Protein AF-A0AAU4XU21-F1 (afdb_monomer_lite)

Structure (mmCIF, N/CA/C/O backbone):
data_AF-A0AAU4XU21-F1
#
_entry.id   AF-A0AAU4XU21-F1
#
loop_
_atom_site.group_PDB
_atom_site.id
_atom_site.type_symbol
_atom_site.label_atom_id
_atom_site.label_alt_id
_atom_site.label_comp_id
_atom_site.label_asym_id
_atom_site.label_entity_id
_atom_site.label_seq_id
_atom_site.pdbx_PDB_ins_code
_atom_site.Cartn_x
_atom_site.Cartn_y
_atom_site.Cartn_z
_atom_site.occupancy
_atom_site.B_iso_or_equiv
_atom_site.auth_seq_id
_atom_s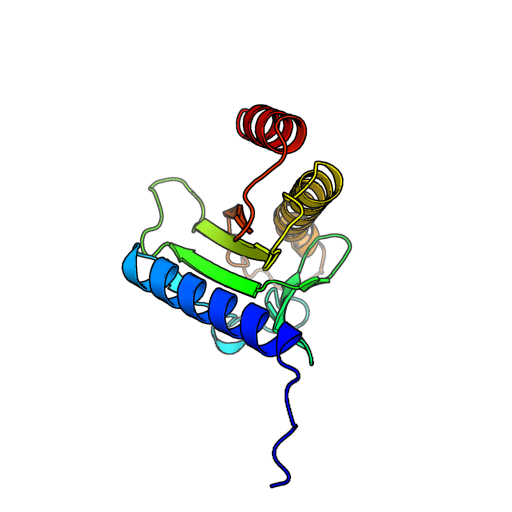ite.auth_comp_id
_atom_site.auth_asym_id
_atom_site.auth_atom_id
_atom_site.pdbx_PDB_model_num
ATOM 1 N N . MET A 1 1 ? 19.645 -22.056 15.773 1.00 36.00 1 MET A N 1
ATOM 2 C CA . MET A 1 1 ? 18.937 -20.836 15.333 1.00 36.00 1 MET A CA 1
ATOM 3 C C . MET A 1 1 ? 18.148 -20.301 16.519 1.00 36.00 1 MET A C 1
ATOM 5 O O . MET A 1 1 ? 17.156 -20.914 16.889 1.00 36.00 1 MET A O 1
ATOM 9 N N . ALA A 1 2 ? 18.625 -19.251 17.188 1.00 41.59 2 ALA A N 1
ATOM 10 C CA . ALA A 1 2 ? 17.870 -18.630 18.275 1.00 41.59 2 ALA A CA 1
ATOM 11 C C . ALA A 1 2 ? 16.659 -17.908 17.665 1.00 41.59 2 ALA A C 1
ATOM 13 O O . ALA A 1 2 ? 16.828 -16.947 16.915 1.00 41.59 2 ALA A O 1
ATOM 14 N N . GLY A 1 3 ? 15.451 -18.416 17.913 1.00 49.16 3 GLY A N 1
ATOM 15 C CA . GLY A 1 3 ? 14.220 -17.788 17.444 1.00 49.16 3 GLY A CA 1
ATOM 16 C C . GLY A 1 3 ? 14.088 -16.398 18.059 1.00 49.16 3 GLY A C 1
ATOM 17 O O . GLY A 1 3 ? 14.053 -16.260 19.281 1.00 49.16 3 GLY A O 1
ATOM 18 N N . LYS A 1 4 ? 14.044 -15.360 17.221 1.00 59.66 4 LYS A N 1
ATOM 19 C CA . LYS A 1 4 ? 13.758 -13.991 17.657 1.00 59.66 4 LYS A CA 1
ATOM 20 C C . LYS A 1 4 ? 12.363 -13.989 18.287 1.00 59.66 4 LYS A C 1
ATOM 22 O O . LYS A 1 4 ? 11.377 -14.215 17.594 1.00 59.66 4 LYS A O 1
ATOM 27 N N . VAL A 1 5 ? 12.280 -13.770 19.599 1.00 64.50 5 VAL A N 1
ATOM 28 C CA . VAL A 1 5 ? 10.996 -13.668 20.305 1.00 64.50 5 VAL A CA 1
ATOM 29 C C . VAL A 1 5 ? 10.313 -12.382 19.845 1.00 64.50 5 VAL A C 1
ATOM 31 O O . VAL A 1 5 ? 10.753 -11.281 20.170 1.00 64.50 5 VAL A O 1
ATOM 34 N N . ILE A 1 6 ? 9.258 -12.517 19.043 1.00 74.62 6 ILE A N 1
ATOM 35 C CA . ILE A 1 6 ? 8.453 -11.386 18.580 1.00 74.62 6 ILE A CA 1
ATOM 36 C C . ILE A 1 6 ? 7.444 -11.041 19.679 1.00 74.62 6 ILE A C 1
ATOM 38 O O . ILE A 1 6 ? 6.689 -11.895 20.144 1.00 74.62 6 ILE A O 1
ATOM 42 N N . GLY A 1 7 ? 7.431 -9.780 20.116 1.00 80.00 7 GLY A N 1
ATOM 43 C CA . GLY A 1 7 ? 6.439 -9.296 21.075 1.00 80.00 7 GLY A CA 1
ATOM 44 C C . GLY A 1 7 ? 5.012 -9.359 20.510 1.00 80.00 7 GLY A C 1
ATOM 45 O O . GLY A 1 7 ? 4.801 -9.264 19.303 1.00 80.00 7 GLY A O 1
ATOM 46 N N . LYS A 1 8 ? 4.003 -9.460 21.386 1.00 83.56 8 LYS A N 1
ATOM 47 C CA . LYS A 1 8 ? 2.584 -9.591 20.986 1.00 83.56 8 LYS A CA 1
ATOM 48 C C . LYS A 1 8 ? 2.090 -8.475 20.051 1.00 83.56 8 LYS A C 1
ATOM 50 O O . LYS A 1 8 ? 1.263 -8.741 19.189 1.00 83.56 8 LYS A O 1
ATOM 55 N N . GLY A 1 9 ? 2.560 -7.240 20.239 1.00 84.25 9 GLY A N 1
ATOM 56 C CA . GLY A 1 9 ? 2.189 -6.091 19.402 1.00 84.25 9 GLY A CA 1
ATOM 57 C C . GLY A 1 9 ? 2.681 -6.238 17.958 1.00 84.25 9 GLY A C 1
ATOM 58 O O . GLY A 1 9 ? 1.848 -6.338 17.062 1.00 84.25 9 GLY A O 1
ATOM 59 N N . PRO A 1 10 ? 4.004 -6.337 17.728 1.00 85.69 10 PRO A N 1
ATOM 60 C CA . PRO A 1 10 ? 4.560 -6.591 16.398 1.00 85.69 10 PRO A CA 1
ATOM 61 C C . PRO A 1 10 ? 3.983 -7.834 15.709 1.00 85.69 10 PRO A C 1
ATOM 63 O O . PRO A 1 10 ? 3.725 -7.799 14.514 1.00 85.69 10 PRO A O 1
ATOM 66 N N . LEU A 1 11 ? 3.697 -8.904 16.463 1.00 90.56 11 LEU A N 1
ATOM 67 C CA . LEU A 1 11 ? 3.073 -10.108 15.905 1.00 90.56 11 LEU A CA 1
ATOM 68 C C . LEU A 1 11 ? 1.669 -9.838 15.340 1.00 90.56 11 LEU A C 1
ATOM 70 O O . LEU A 1 11 ? 1.308 -10.387 14.307 1.00 90.56 11 LEU A O 1
ATOM 74 N N . ARG A 1 12 ? 0.871 -8.990 16.000 1.00 92.81 12 ARG A N 1
ATOM 75 C CA . ARG A 1 12 ? -0.461 -8.598 15.510 1.00 92.81 12 ARG A CA 1
ATOM 76 C C . ARG A 1 12 ? -0.385 -7.767 14.233 1.00 92.81 12 ARG A C 1
ATOM 78 O O . ARG A 1 12 ? -1.214 -7.966 13.353 1.00 92.81 12 ARG A O 1
ATOM 85 N N . GLY A 1 13 ? 0.600 -6.870 14.146 1.00 91.69 13 GLY A N 1
ATOM 86 C CA . GLY A 1 13 ? 0.898 -6.128 12.919 1.00 91.69 13 GLY A CA 1
ATOM 87 C C . GLY A 1 13 ? 1.216 -7.087 11.777 1.00 91.69 13 GLY A C 1
ATOM 88 O O . GLY A 1 13 ? 0.476 -7.132 10.805 1.00 91.69 13 GLY A O 1
ATOM 89 N N . TYR A 1 14 ? 2.197 -7.964 11.985 1.00 91.81 14 TYR A N 1
ATOM 90 C CA . TYR A 1 14 ? 2.605 -8.958 10.992 1.00 91.81 14 TYR A CA 1
ATOM 91 C C . TYR A 1 14 ? 1.454 -9.873 10.532 1.00 91.81 14 TYR A C 1
ATOM 93 O O . TYR A 1 14 ? 1.290 -10.136 9.346 1.00 91.81 14 TYR A O 1
ATOM 101 N N . LEU A 1 15 ? 0.594 -10.325 11.452 1.00 95.12 15 LEU A N 1
ATOM 102 C CA . LEU A 1 15 ? -0.585 -11.115 11.081 1.00 95.12 15 LEU A CA 1
ATOM 103 C C . LEU A 1 15 ? -1.569 -10.330 10.206 1.00 95.12 15 LEU A C 1
ATOM 105 O O . LEU A 1 15 ? -2.164 -10.907 9.298 1.00 95.12 15 LEU A O 1
ATOM 109 N N . LEU A 1 16 ? -1.757 -9.034 10.468 1.00 95.81 16 LEU A N 1
ATOM 110 C CA . LEU A 1 16 ? -2.589 -8.187 9.618 1.00 95.81 16 LEU A CA 1
ATOM 111 C C . LEU A 1 16 ? -1.975 -8.052 8.220 1.00 95.81 16 LEU A C 1
ATOM 113 O O . LEU A 1 16 ? -2.700 -8.179 7.240 1.00 95.81 16 LEU A O 1
ATOM 117 N N . GLU A 1 17 ? -0.661 -7.858 8.123 1.00 95.38 17 GLU A N 1
ATOM 118 C CA . GLU A 1 17 ? 0.064 -7.791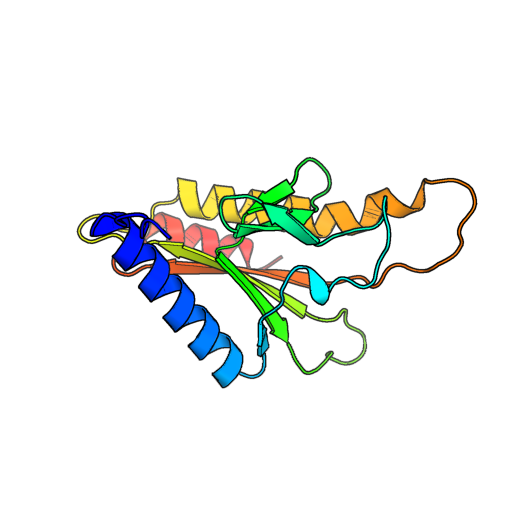 6.846 1.00 95.38 17 GLU A CA 1
ATOM 119 C C . GLU A 1 17 ? -0.145 -9.065 6.011 1.00 95.38 17 GLU A C 1
ATOM 121 O O . GLU A 1 17 ? -0.521 -8.982 4.841 1.00 95.38 17 GLU A O 1
ATOM 126 N N . GLU A 1 18 ? -0.025 -10.249 6.623 1.00 95.56 18 GLU A N 1
ATOM 127 C CA . GLU A 1 18 ? -0.258 -11.533 5.944 1.00 95.56 18 GLU A CA 1
ATOM 128 C C . GLU A 1 18 ? -1.716 -11.718 5.495 1.00 95.56 18 GLU A C 1
ATOM 130 O O . GLU A 1 18 ? -1.979 -12.188 4.382 1.00 95.56 18 GLU A O 1
ATOM 135 N N . VAL A 1 19 ? -2.685 -11.304 6.320 1.00 97.50 19 VAL A N 1
ATOM 136 C CA . VAL A 1 19 ? -4.107 -11.314 5.938 1.00 97.50 19 VAL A CA 1
ATOM 137 C C . VAL A 1 19 ? -4.348 -10.396 4.738 1.00 97.50 19 VAL A C 1
ATOM 139 O O . VAL A 1 19 ? -5.044 -10.785 3.798 1.00 97.50 19 VAL A O 1
ATOM 142 N N . LEU A 1 20 ? -3.753 -9.201 4.722 1.00 97.50 20 LEU A N 1
ATOM 143 C CA . LEU A 1 20 ? -3.868 -8.270 3.599 1.00 97.50 20 LEU A CA 1
ATOM 144 C C . LEU A 1 20 ? -3.198 -8.825 2.340 1.00 97.50 20 LEU A C 1
ATOM 146 O O . LEU A 1 20 ? -3.798 -8.778 1.267 1.00 97.50 20 LEU A O 1
ATOM 150 N N . ALA A 1 21 ? -2.013 -9.425 2.453 1.00 96.69 21 ALA A N 1
ATOM 151 C CA . ALA A 1 21 ? -1.352 -10.091 1.335 1.00 96.69 21 ALA A CA 1
ATOM 152 C C . ALA A 1 21 ? -2.221 -11.223 0.759 1.00 96.69 21 ALA A C 1
ATOM 154 O O . ALA A 1 21 ? -2.344 -11.364 -0.461 1.00 96.69 21 ALA A O 1
ATOM 155 N N . TRP A 1 22 ? -2.879 -12.013 1.611 1.00 97.81 22 TRP A N 1
ATOM 156 C CA . TRP A 1 22 ? -3.836 -13.029 1.171 1.00 97.81 22 TRP A CA 1
ATOM 157 C C . TRP A 1 22 ? -5.065 -12.427 0.469 1.00 97.81 22 TRP A C 1
ATOM 159 O O . TRP A 1 22 ? -5.466 -12.921 -0.591 1.00 97.81 22 TRP A O 1
ATOM 169 N N . LEU A 1 23 ? -5.632 -11.337 0.995 1.00 97.56 23 LEU A N 1
ATOM 170 C CA . LEU A 1 23 ? -6.759 -10.634 0.369 1.00 97.56 23 LEU A CA 1
ATOM 171 C C . LEU A 1 23 ? -6.386 -10.065 -1.004 1.00 97.56 23 LEU A C 1
ATOM 173 O O . LEU A 1 23 ? -7.164 -10.203 -1.949 1.00 97.56 23 LEU A O 1
ATOM 177 N N . LEU A 1 24 ? -5.187 -9.492 -1.146 1.00 97.12 24 LEU A N 1
ATOM 178 C CA . LEU A 1 24 ? -4.664 -9.016 -2.429 1.00 97.12 24 LEU A CA 1
ATOM 179 C C . LEU A 1 24 ? -4.597 -10.158 -3.449 1.00 97.12 24 LEU A C 1
ATOM 181 O O . LEU A 1 24 ? -5.155 -10.042 -4.544 1.00 97.12 24 LEU A O 1
ATOM 185 N N . ARG A 1 25 ? -3.987 -11.292 -3.074 1.00 97.06 25 ARG A N 1
ATOM 186 C CA . ARG A 1 25 ? -3.891 -12.483 -3.940 1.00 97.06 25 ARG A CA 1
ATOM 187 C C . ARG A 1 25 ? -5.266 -12.995 -4.369 1.00 97.06 25 ARG A C 1
ATOM 189 O O . ARG A 1 25 ? -5.439 -13.395 -5.522 1.00 97.06 25 ARG A O 1
ATOM 196 N N . SER A 1 26 ? -6.234 -12.946 -3.458 1.00 96.81 26 SER A N 1
ATOM 197 C CA . SER A 1 26 ? -7.616 -13.379 -3.695 1.00 96.81 26 SER A CA 1
ATOM 198 C C . SER A 1 26 ? -8.423 -12.385 -4.542 1.00 96.81 26 SER A C 1
ATOM 200 O O . SER A 1 26 ? -9.417 -12.768 -5.149 1.00 96.81 26 SER A O 1
ATOM 202 N N . SER A 1 27 ? -7.973 -11.130 -4.640 1.00 94.75 27 SER A N 1
ATOM 203 C CA . SER A 1 27 ? -8.657 -10.037 -5.350 1.00 94.75 27 SER A CA 1
ATOM 204 C C . SER A 1 27 ? -8.041 -9.712 -6.718 1.00 94.75 27 SER A C 1
ATOM 206 O O . SER A 1 27 ? -8.247 -8.626 -7.253 1.00 94.75 27 SER A O 1
ATOM 208 N N . GLY A 1 28 ? -7.261 -10.632 -7.294 1.00 95.12 28 GLY A N 1
ATOM 209 C CA . GLY A 1 28 ? -6.670 -10.457 -8.627 1.00 95.12 28 GLY A CA 1
ATOM 210 C C . GLY A 1 28 ? -5.342 -9.698 -8.651 1.00 95.12 28 GLY A C 1
ATOM 211 O O . GLY A 1 28 ? -4.910 -9.276 -9.724 1.00 95.12 28 GLY A O 1
ATOM 212 N N . PHE A 1 29 ? -4.676 -9.548 -7.504 1.00 97.38 29 PHE A N 1
ATOM 213 C CA . PHE A 1 29 ? -3.307 -9.040 -7.439 1.00 97.38 29 PHE A CA 1
ATOM 214 C C . PHE A 1 29 ? -2.287 -10.184 -7.333 1.00 97.38 29 PHE A C 1
ATOM 216 O O . PHE A 1 29 ? -2.578 -11.298 -6.884 1.00 97.38 29 PHE A O 1
ATOM 223 N N . GLU A 1 30 ? -1.068 -9.899 -7.763 1.00 97.31 30 GLU A N 1
ATOM 224 C CA . GLU A 1 30 ? 0.153 -10.621 -7.418 1.00 97.31 30 GLU A CA 1
ATOM 225 C C . GLU A 1 30 ? 0.872 -9.827 -6.330 1.00 97.31 30 GLU A C 1
ATOM 227 O O . GLU A 1 30 ? 1.039 -8.619 -6.466 1.00 97.31 30 GLU A O 1
ATOM 232 N N . VAL A 1 31 ? 1.257 -10.469 -5.227 1.00 97.62 31 VAL A N 1
ATOM 233 C CA . VAL A 1 31 ? 2.007 -9.789 -4.159 1.00 97.62 31 VAL A CA 1
ATOM 234 C C . VAL A 1 31 ? 3.483 -9.843 -4.510 1.00 97.62 31 VAL A C 1
ATOM 236 O O . VAL A 1 31 ? 4.032 -10.935 -4.639 1.00 97.62 31 VAL A O 1
ATOM 239 N N . LEU A 1 32 ? 4.083 -8.670 -4.675 1.00 97.06 32 LEU A N 1
ATOM 240 C CA . LEU A 1 32 ? 5.452 -8.498 -5.128 1.00 97.06 32 LEU A CA 1
ATOM 241 C C . LEU A 1 32 ? 6.459 -8.618 -3.987 1.00 97.06 32 LEU A C 1
ATOM 243 O O . LEU A 1 32 ? 6.204 -8.246 -2.842 1.00 97.06 32 LEU A O 1
ATOM 247 N N . THR A 1 33 ? 7.647 -9.057 -4.365 1.00 96.38 33 THR A N 1
ATOM 248 C CA . THR A 1 33 ? 8.868 -9.128 -3.571 1.00 96.38 33 THR A CA 1
ATOM 249 C C . THR A 1 33 ? 9.994 -8.380 -4.290 1.00 96.38 33 THR A C 1
ATOM 251 O O . THR A 1 33 ? 9.835 -7.913 -5.420 1.00 96.38 33 THR A O 1
ATOM 254 N N . VAL A 1 34 ? 11.165 -8.272 -3.657 1.00 94.25 34 VAL A N 1
ATOM 255 C CA . VAL A 1 34 ? 12.345 -7.662 -4.294 1.00 94.25 34 VAL A CA 1
ATOM 256 C C . VAL A 1 34 ? 12.773 -8.396 -5.572 1.00 94.25 34 VAL A C 1
ATOM 258 O O . VAL A 1 34 ? 13.303 -7.765 -6.485 1.00 94.25 34 VAL A O 1
ATOM 261 N N . ASP A 1 35 ? 12.507 -9.701 -5.666 1.00 94.06 35 ASP A N 1
ATOM 262 C CA . ASP A 1 35 ? 12.891 -10.524 -6.813 1.00 94.06 35 ASP A CA 1
ATOM 263 C C . ASP A 1 35 ? 12.037 -10.246 -8.052 1.00 94.06 35 ASP A C 1
ATOM 265 O O . ASP A 1 35 ? 12.454 -10.564 -9.167 1.00 94.06 35 ASP A O 1
ATOM 269 N N . ASP A 1 36 ? 10.866 -9.630 -7.893 1.00 93.44 36 ASP A N 1
ATOM 270 C CA . ASP A 1 36 ? 9.987 -9.259 -9.005 1.00 93.44 36 ASP A CA 1
ATOM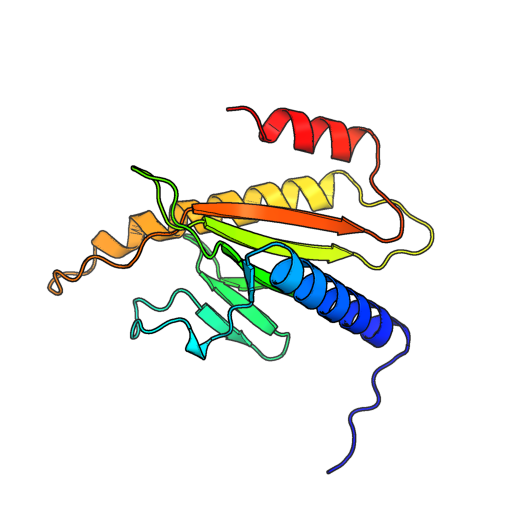 271 C C . ASP A 1 36 ? 10.478 -8.011 -9.749 1.00 93.44 36 ASP A C 1
ATOM 273 O O . ASP A 1 36 ? 10.095 -7.773 -10.897 1.00 93.44 36 ASP A O 1
ATOM 277 N N . ASP A 1 37 ? 11.382 -7.242 -9.140 1.00 90.00 37 ASP A N 1
ATOM 278 C CA . ASP A 1 37 ? 12.096 -6.170 -9.819 1.00 90.00 37 ASP A CA 1
ATOM 279 C C . ASP A 1 37 ? 13.305 -6.721 -10.584 1.00 90.00 37 ASP A C 1
ATOM 281 O O . ASP A 1 37 ? 14.360 -7.035 -10.025 1.00 90.00 37 ASP A O 1
ATOM 285 N N . LYS A 1 38 ? 13.131 -6.849 -11.903 1.00 86.38 38 LYS A N 1
ATOM 286 C CA . LYS A 1 38 ? 14.153 -7.372 -12.819 1.00 86.38 38 LYS A CA 1
ATOM 287 C C . LYS A 1 38 ? 15.146 -6.305 -13.289 1.00 86.38 38 LYS A C 1
ATOM 289 O O . LYS A 1 38 ? 16.069 -6.639 -14.041 1.00 86.38 38 LYS A O 1
ATOM 294 N N . ASP A 1 39 ? 14.970 -5.048 -12.885 1.00 83.56 39 ASP A N 1
ATOM 295 C CA . ASP A 1 39 ? 15.901 -3.982 -13.229 1.00 83.56 39 ASP A CA 1
ATOM 296 C C . ASP A 1 39 ? 17.195 -4.078 -12.401 1.00 83.56 39 ASP A C 1
ATOM 298 O O . ASP A 1 39 ? 17.264 -4.663 -11.316 1.00 83.56 39 ASP A O 1
ATOM 302 N N . LYS A 1 40 ? 18.277 -3.526 -12.958 1.00 81.81 40 LYS A N 1
ATOM 303 C CA . LYS A 1 40 ? 19.593 -3.451 -12.307 1.00 81.81 40 LYS A CA 1
ATOM 304 C C . LYS A 1 40 ? 19.820 -2.048 -11.764 1.00 81.81 40 LYS A C 1
ATOM 306 O O . LYS A 1 40 ? 19.262 -1.093 -12.293 1.00 81.81 40 LYS A O 1
ATOM 311 N N . GLU A 1 41 ? 20.687 -1.912 -10.765 1.00 81.19 41 GLU A N 1
ATOM 312 C CA . GLU A 1 41 ? 21.145 -0.599 -10.294 1.00 81.19 41 GLU A CA 1
ATOM 313 C C . GLU A 1 41 ? 21.668 0.269 -11.461 1.00 81.19 41 GLU A C 1
ATOM 315 O O . GLU A 1 41 ? 22.301 -0.272 -12.375 1.00 81.19 41 GLU A O 1
ATOM 320 N N . PRO A 1 42 ? 21.423 1.595 -11.465 1.00 78.81 42 PRO A N 1
ATOM 321 C CA . PRO A 1 42 ? 20.714 2.387 -10.449 1.00 78.81 42 PRO A CA 1
ATOM 322 C C . PRO A 1 42 ? 19.180 2.404 -10.628 1.00 78.81 42 PRO A C 1
ATOM 324 O O . PRO A 1 42 ? 18.486 3.236 -10.046 1.00 78.81 42 PRO A O 1
ATOM 327 N N . TRP A 1 43 ? 18.637 1.524 -11.472 1.00 79.25 43 TRP A N 1
ATOM 328 C CA . TRP A 1 43 ? 17.239 1.531 -11.907 1.00 79.25 43 TRP A CA 1
ATOM 329 C C . TRP A 1 43 ? 16.302 0.675 -11.062 1.00 79.25 43 TRP A C 1
ATOM 331 O O . TRP A 1 43 ? 15.124 0.567 -11.407 1.00 79.25 43 TRP A O 1
ATOM 341 N N . LYS A 1 44 ? 16.768 0.100 -9.951 1.00 85.50 44 LYS A N 1
ATOM 342 C CA . LYS A 1 44 ? 15.894 -0.654 -9.049 1.00 85.50 44 LYS A CA 1
ATOM 343 C C . LYS A 1 44 ? 14.811 0.240 -8.441 1.00 85.50 44 LYS A C 1
ATOM 345 O O . LYS A 1 44 ? 15.079 1.340 -7.958 1.00 85.50 44 LYS A O 1
ATOM 350 N N . VAL A 1 45 ? 13.566 -0.222 -8.508 1.00 89.94 45 VAL A N 1
ATOM 351 C CA . VAL A 1 45 ? 12.403 0.340 -7.805 1.00 89.94 45 VAL A CA 1
ATOM 352 C C . VAL A 1 45 ? 12.157 -0.360 -6.483 1.00 89.94 45 VAL A C 1
ATOM 354 O O . VAL A 1 45 ? 11.592 0.263 -5.588 1.00 89.94 45 VAL A O 1
ATOM 357 N N . LEU A 1 46 ? 12.532 -1.634 -6.369 1.00 94.12 46 LEU A N 1
ATOM 358 C CA . LEU A 1 46 ? 12.300 -2.436 -5.179 1.00 94.12 46 LEU A CA 1
ATOM 359 C C . LEU A 1 46 ? 13.615 -2.785 -4.503 1.00 94.12 46 LEU A C 1
ATOM 361 O O . LEU A 1 46 ? 14.601 -3.170 -5.136 1.00 94.12 46 LEU A O 1
ATOM 365 N N . LYS A 1 47 ? 13.606 -2.677 -3.181 1.00 93.88 47 LYS A N 1
ATOM 366 C CA . LYS A 1 47 ? 14.738 -3.024 -2.336 1.00 93.88 47 LYS A CA 1
ATOM 367 C C . LYS A 1 47 ? 14.233 -3.685 -1.067 1.00 93.88 47 LYS A C 1
ATOM 369 O O . LYS A 1 47 ? 13.226 -3.265 -0.516 1.00 93.88 47 LYS A O 1
ATOM 374 N N . GLU A 1 48 ? 14.945 -4.693 -0.591 1.00 94.50 48 GLU A N 1
ATOM 375 C CA . GLU A 1 48 ? 14.685 -5.272 0.721 1.00 94.50 48 GLU A CA 1
ATOM 376 C C . GLU A 1 48 ? 15.466 -4.509 1.800 1.00 94.50 48 GLU A C 1
ATOM 378 O O . GLU A 1 48 ? 16.629 -4.134 1.608 1.00 94.50 48 GLU A O 1
ATOM 383 N N . ASP A 1 49 ? 14.815 -4.266 2.931 1.00 93.12 49 ASP A N 1
ATOM 384 C CA . ASP A 1 49 ? 15.421 -3.746 4.149 1.00 93.12 49 ASP A CA 1
ATOM 385 C C . ASP A 1 49 ? 15.088 -4.660 5.335 1.00 93.12 49 ASP A C 1
ATOM 387 O O . ASP A 1 49 ? 14.219 -5.526 5.264 1.00 93.12 49 ASP A O 1
ATOM 391 N N . LYS A 1 50 ? 15.761 -4.449 6.468 1.00 86.69 50 LYS A N 1
ATOM 392 C CA . LYS A 1 50 ? 15.571 -5.224 7.705 1.00 86.69 50 LYS A CA 1
ATOM 393 C C . LYS A 1 50 ? 14.118 -5.268 8.189 1.00 86.69 50 LYS A C 1
ATOM 395 O O . LYS A 1 50 ? 13.775 -6.167 8.955 1.00 86.69 50 LYS A O 1
ATOM 400 N N . ASN A 1 51 ? 13.314 -4.281 7.792 1.00 83.44 51 ASN A N 1
ATOM 401 C CA . ASN A 1 51 ? 11.932 -4.102 8.220 1.00 83.44 51 ASN A CA 1
ATOM 402 C C . ASN A 1 51 ? 10.903 -4.381 7.112 1.00 83.44 51 ASN A C 1
ATOM 404 O O . ASN A 1 51 ? 9.720 -4.183 7.361 1.00 83.44 51 ASN A O 1
ATOM 408 N N . GLY A 1 52 ? 11.323 -4.829 5.923 1.00 90.25 52 GLY A N 1
ATOM 409 C CA . GLY A 1 52 ? 10.409 -5.194 4.840 1.00 90.25 52 GLY A CA 1
ATOM 410 C C . GLY A 1 52 ? 10.805 -4.641 3.473 1.00 90.25 52 GLY A C 1
ATOM 411 O O . GLY A 1 52 ? 11.952 -4.260 3.231 1.00 90.25 52 GLY A O 1
ATOM 412 N N . LEU A 1 53 ? 9.834 -4.619 2.562 1.00 96.25 53 LEU A N 1
ATOM 413 C CA . LEU A 1 53 ? 10.014 -4.151 1.192 1.00 96.25 53 LEU A CA 1
ATOM 414 C C . LEU A 1 53 ? 10.009 -2.617 1.145 1.00 96.25 53 LEU A C 1
ATOM 416 O O . LEU A 1 53 ? 9.173 -1.958 1.762 1.00 96.25 53 LEU A O 1
ATOM 420 N N . LEU A 1 54 ? 10.927 -2.046 0.374 1.00 96.69 54 LEU A N 1
ATOM 421 C CA . LEU A 1 54 ? 11.002 -0.624 0.070 1.00 96.69 54 LEU A CA 1
ATOM 422 C C . LEU A 1 54 ? 10.672 -0.381 -1.403 1.00 96.69 54 LEU A C 1
ATOM 424 O O . LEU A 1 54 ? 11.150 -1.101 -2.281 1.00 96.69 54 LEU A O 1
ATOM 428 N N . VAL A 1 55 ? 9.929 0.692 -1.668 1.00 95.44 55 VAL A N 1
ATOM 429 C CA . VAL A 1 55 ? 9.630 1.209 -3.007 1.00 95.44 55 VAL A CA 1
ATOM 430 C C . VAL A 1 55 ? 10.333 2.549 -3.202 1.00 95.44 55 VAL A C 1
ATOM 432 O O . VAL A 1 55 ? 10.300 3.422 -2.331 1.00 95.44 55 VAL A O 1
ATOM 435 N N . ARG A 1 56 ? 10.994 2.722 -4.346 1.00 93.38 56 ARG A N 1
ATOM 436 C CA . ARG A 1 56 ? 11.705 3.953 -4.693 1.00 93.38 56 ARG A CA 1
ATOM 437 C C . ARG A 1 56 ? 10.725 5.063 -5.073 1.00 93.38 56 ARG A C 1
ATOM 439 O O . ARG A 1 56 ? 9.981 4.918 -6.035 1.00 93.38 56 ARG A O 1
ATOM 446 N N . GLY A 1 57 ? 10.788 6.189 -4.369 1.00 92.38 57 GLY A N 1
ATOM 447 C CA . GLY A 1 57 ? 10.237 7.469 -4.810 1.00 92.38 57 GLY A CA 1
ATOM 448 C C . GLY A 1 57 ? 11.305 8.417 -5.344 1.00 92.38 57 GLY A C 1
ATOM 449 O O . GLY A 1 57 ? 12.490 8.073 -5.430 1.00 92.38 57 GLY A O 1
ATOM 450 N N . ARG A 1 58 ? 10.877 9.619 -5.739 1.00 90.2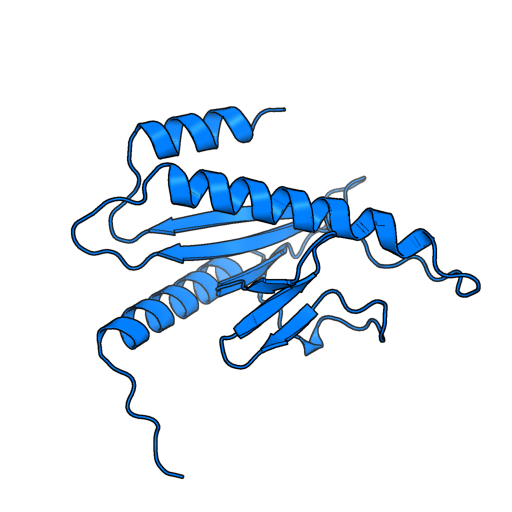5 58 ARG A N 1
ATOM 451 C CA . ARG A 1 58 ? 11.759 10.662 -6.280 1.00 90.25 58 ARG A CA 1
ATOM 452 C C . ARG A 1 58 ? 12.750 11.144 -5.226 1.00 90.25 58 ARG A C 1
ATOM 454 O O . ARG A 1 58 ? 13.941 11.260 -5.513 1.00 90.25 58 ARG A O 1
ATOM 461 N N . GLY A 1 59 ? 12.259 11.423 -4.022 1.00 89.75 59 GLY A N 1
ATOM 462 C CA . GLY A 1 59 ? 13.045 11.951 -2.912 1.00 89.75 59 GLY A CA 1
ATOM 463 C C . GLY A 1 59 ? 13.558 10.887 -1.945 1.00 89.75 59 GLY A C 1
ATOM 464 O O . GLY A 1 59 ? 14.628 11.068 -1.365 1.00 89.75 59 GLY A O 1
ATOM 465 N N . ALA A 1 60 ? 12.836 9.776 -1.767 1.00 92.81 60 ALA A N 1
ATOM 466 C CA . ALA A 1 60 ? 13.151 8.801 -0.722 1.00 92.81 60 ALA A CA 1
ATOM 467 C C . ALA A 1 60 ? 12.836 7.346 -1.106 1.00 92.81 60 ALA A C 1
ATOM 469 O O . ALA A 1 60 ? 12.274 7.050 -2.156 1.0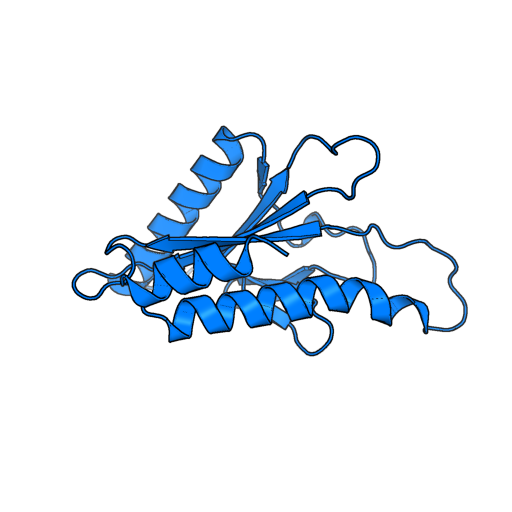0 92.81 60 ALA A O 1
ATOM 470 N N . TRP A 1 61 ? 13.255 6.415 -0.249 1.00 94.88 61 TRP A N 1
ATOM 471 C CA . TRP A 1 61 ? 12.759 5.039 -0.248 1.00 94.88 61 TRP A CA 1
ATOM 472 C C . TRP A 1 61 ? 11.641 4.924 0.787 1.00 94.88 61 TRP A C 1
ATOM 474 O O . TRP A 1 61 ? 11.808 5.404 1.907 1.00 94.88 61 TRP A O 1
ATOM 484 N N . HIS A 1 62 ? 10.537 4.274 0.425 1.00 96.62 62 HIS A N 1
ATOM 485 C CA . HIS A 1 62 ? 9.346 4.157 1.268 1.00 96.62 62 HIS A CA 1
ATOM 486 C C . HIS A 1 62 ? 9.055 2.702 1.595 1.00 96.62 62 HIS A C 1
ATOM 488 O O . HIS A 1 62 ? 8.969 1.882 0.684 1.00 96.62 62 HIS A O 1
ATOM 494 N N . GLN A 1 63 ? 8.890 2.385 2.877 1.00 96.56 63 GLN A N 1
ATOM 495 C CA . GLN A 1 63 ? 8.513 1.042 3.310 1.00 96.56 63 GLN A CA 1
ATOM 496 C C . GLN A 1 63 ? 7.046 0.762 2.997 1.00 96.56 63 GLN A C 1
ATOM 498 O O . GLN A 1 63 ? 6.188 1.613 3.229 1.00 96.56 63 GLN A O 1
ATOM 503 N N . VAL A 1 64 ? 6.781 -0.436 2.485 1.00 96.56 64 VAL A N 1
ATOM 504 C CA . VAL A 1 64 ? 5.444 -0.938 2.185 1.00 96.56 64 VAL A CA 1
ATOM 505 C C . VAL A 1 64 ? 5.193 -2.233 2.947 1.00 96.56 64 VAL A C 1
ATOM 507 O O . VAL A 1 64 ? 6.060 -3.104 2.988 1.00 96.56 64 VAL A O 1
ATOM 510 N N . ASP A 1 65 ? 3.997 -2.362 3.519 1.00 96.44 65 ASP A N 1
ATOM 511 C CA . ASP A 1 65 ? 3.611 -3.547 4.288 1.00 96.44 65 ASP A CA 1
ATOM 512 C C . ASP A 1 65 ? 3.181 -4.692 3.355 1.00 96.44 65 ASP A C 1
ATOM 514 O O . ASP A 1 65 ? 3.530 -5.851 3.558 1.00 96.44 65 ASP A O 1
ATOM 518 N N . ALA A 1 66 ? 2.478 -4.363 2.266 1.00 96.88 66 ALA A N 1
ATOM 519 C CA . ALA A 1 66 ? 2.279 -5.269 1.138 1.00 96.88 66 ALA A CA 1
ATOM 520 C C . ALA A 1 66 ? 2.192 -4.497 -0.186 1.00 96.88 66 ALA A C 1
ATOM 522 O O . ALA A 1 66 ? 1.521 -3.469 -0.288 1.00 96.88 66 ALA A O 1
ATOM 523 N N . LEU A 1 67 ? 2.852 -4.999 -1.229 1.00 97.94 67 LEU A N 1
ATOM 524 C CA . LEU A 1 67 ? 2.797 -4.405 -2.563 1.00 97.94 67 LEU A CA 1
ATOM 525 C C . LEU A 1 67 ? 2.100 -5.366 -3.520 1.00 97.94 67 LEU A C 1
ATOM 527 O O . LEU A 1 67 ? 2.639 -6.416 -3.848 1.00 97.94 67 LEU A O 1
ATOM 531 N N . GLY A 1 68 ? 0.899 -5.015 -3.972 1.00 97.69 68 GLY A N 1
ATOM 532 C CA . GLY A 1 68 ? 0.173 -5.798 -4.970 1.00 97.69 68 GLY A CA 1
ATOM 533 C C . GLY A 1 68 ? 0.377 -5.238 -6.373 1.00 97.69 68 GLY A C 1
ATOM 534 O O . GLY A 1 68 ? 0.279 -4.034 -6.554 1.00 97.69 68 GLY A O 1
ATOM 535 N N . GLN A 1 69 ? 0.572 -6.072 -7.387 1.00 96.75 69 GLN A N 1
ATOM 536 C CA . GLN A 1 69 ? 0.435 -5.704 -8.796 1.00 96.75 69 GLN A CA 1
ATOM 537 C C . GLN A 1 69 ? -0.842 -6.311 -9.360 1.00 96.75 69 GLN A C 1
ATOM 539 O O . GLN A 1 69 ? -1.076 -7.507 -9.212 1.00 96.75 69 GLN A O 1
ATOM 544 N N . PHE A 1 70 ? -1.690 -5.499 -9.983 1.00 95.69 70 PHE A N 1
ATOM 545 C CA . PHE A 1 70 ? -2.911 -6.016 -10.588 1.00 95.69 70 PHE A CA 1
ATOM 546 C C . PHE A 1 70 ? -2.551 -6.897 -11.791 1.00 95.69 70 PHE A C 1
ATOM 548 O O . PHE A 1 70 ? -1.751 -6.490 -12.635 1.00 95.69 70 PHE A O 1
ATOM 555 N N . ARG A 1 71 ? -3.124 -8.107 -11.867 1.00 94.12 71 ARG A N 1
ATOM 556 C CA . ARG A 1 71 ? -2.773 -9.108 -12.898 1.00 94.12 71 ARG A CA 1
ATOM 557 C C . ARG A 1 71 ? -3.091 -8.659 -14.319 1.00 94.12 71 ARG A C 1
ATOM 559 O O . ARG A 1 71 ? -2.500 -9.155 -15.273 1.00 94.12 71 ARG A O 1
ATOM 566 N N . TYR A 1 72 ? -4.033 -7.733 -14.460 1.00 90.06 72 TYR A N 1
ATOM 567 C CA . TYR A 1 72 ? -4.446 -7.200 -15.747 1.00 90.06 72 TYR A CA 1
ATOM 568 C C . TYR A 1 72 ? -3.969 -5.763 -15.890 1.00 90.06 72 TYR A C 1
ATOM 570 O O . TYR A 1 72 ? -4.125 -4.948 -14.985 1.00 90.06 72 TYR A O 1
ATOM 578 N N . VAL A 1 73 ? -3.420 -5.433 -17.053 1.00 89.06 73 VAL A N 1
ATOM 579 C CA . VAL A 1 73 ? -3.104 -4.049 -17.402 1.00 89.06 73 VAL A CA 1
ATOM 580 C C . VAL A 1 73 ? -4.307 -3.482 -18.151 1.00 89.06 73 VAL A C 1
ATOM 582 O O . VAL A 1 73 ? -4.638 -4.005 -19.218 1.00 89.06 73 VAL A O 1
ATOM 585 N N . PRO A 1 74 ? -4.991 -2.450 -17.623 1.00 83.56 74 PRO A N 1
ATOM 586 C CA . PRO A 1 74 ? -6.070 -1.810 -18.361 1.00 83.56 74 PRO A CA 1
ATOM 587 C C . PRO A 1 74 ? -5.546 -1.274 -19.705 1.00 83.56 74 PRO A C 1
ATOM 589 O O . PRO A 1 74 ? -4.450 -0.701 -19.734 1.00 83.56 74 PRO A O 1
ATOM 592 N N . PRO A 1 75 ? -6.292 -1.428 -20.816 1.00 88.75 75 PRO A N 1
ATOM 593 C CA . PRO A 1 75 ? -5.893 -0.872 -22.105 1.00 88.75 75 PRO A CA 1
ATOM 594 C C . PRO A 1 75 ? -5.564 0.620 -21.998 1.00 88.75 75 PRO A C 1
ATOM 596 O O . PRO A 1 75 ? -6.266 1.366 -21.317 1.00 88.75 75 PRO A O 1
ATOM 599 N N . PHE A 1 76 ? -4.497 1.047 -22.680 1.00 87.69 76 PHE A N 1
ATOM 600 C CA . PHE A 1 76 ? -4.021 2.439 -22.690 1.00 87.69 76 PHE A CA 1
ATOM 601 C C . PHE A 1 76 ? -3.657 3.006 -21.303 1.00 87.69 76 PHE A C 1
ATOM 603 O O . PHE A 1 76 ? -3.654 4.220 -21.110 1.00 87.69 76 PHE A O 1
ATOM 610 N N . SER A 1 77 ? -3.328 2.143 -20.337 1.00 88.31 77 SER A N 1
ATOM 611 C CA . SER A 1 77 ? -2.889 2.536 -18.997 1.00 88.31 77 SER A CA 1
ATOM 612 C C . SER A 1 77 ? -1.556 1.891 -18.616 1.00 88.31 77 SER A C 1
ATOM 614 O O . SER A 1 77 ? -1.036 1.020 -19.314 1.00 88.31 77 SER A O 1
ATOM 616 N N . LEU A 1 78 ? -0.996 2.330 -17.491 1.00 90.12 78 LEU A N 1
ATOM 617 C CA . LEU A 1 78 ? 0.166 1.687 -16.883 1.00 90.12 78 LEU A CA 1
ATOM 618 C C . LEU A 1 78 ? -0.281 0.479 -16.044 1.00 90.12 78 LEU A C 1
ATOM 620 O O . LEU A 1 78 ? -1.371 0.519 -15.464 1.00 90.12 78 LEU A O 1
ATOM 624 N N . PRO A 1 79 ? 0.559 -0.564 -15.902 1.00 91.50 79 PRO A N 1
ATOM 625 C CA . PRO A 1 79 ? 0.351 -1.590 -14.890 1.00 91.50 79 PRO A CA 1
ATOM 626 C C . PRO A 1 79 ? 0.139 -0.952 -13.511 1.00 91.50 79 PRO A C 1
ATOM 628 O O . PRO A 1 79 ? 0.880 -0.052 -13.101 1.00 91.50 79 PRO A O 1
ATOM 631 N N . VAL A 1 80 ? -0.896 -1.401 -12.804 1.00 93.50 80 VAL A N 1
ATOM 632 C CA . VAL A 1 80 ? -1.298 -0.810 -11.525 1.00 93.50 80 VAL A CA 1
ATOM 633 C C . VAL A 1 80 ? -0.648 -1.572 -10.384 1.00 93.50 80 VAL A C 1
ATOM 635 O O . VAL A 1 80 ? -0.774 -2.794 -10.297 1.00 93.50 80 VAL A O 1
ATOM 638 N N . ARG A 1 81 ? 0.001 -0.840 -9.480 1.00 95.69 81 ARG A N 1
ATOM 639 C CA . ARG A 1 81 ? 0.475 -1.367 -8.201 1.00 95.69 81 ARG A CA 1
ATOM 640 C C . ARG A 1 81 ? -0.305 -0.737 -7.053 1.00 95.69 81 ARG A C 1
ATOM 642 O O . ARG A 1 81 ? -0.522 0.470 -7.040 1.00 95.69 81 ARG A O 1
ATOM 649 N N . LEU A 1 82 ? -0.738 -1.544 -6.095 1.00 97.25 82 LEU A N 1
ATOM 650 C CA . LEU A 1 82 ? -1.385 -1.107 -4.868 1.00 97.25 82 LEU A CA 1
ATOM 651 C C . LEU A 1 82 ? -0.372 -1.170 -3.726 1.00 97.25 82 LEU A C 1
ATOM 653 O O . LEU A 1 82 ? 0.057 -2.250 -3.324 1.00 97.25 82 LEU A O 1
ATOM 657 N N . PHE A 1 83 ? 0.005 0.003 -3.233 1.00 97.50 83 PHE A N 1
ATOM 658 C CA . PHE A 1 83 ? 0.835 0.196 -2.056 1.00 97.50 83 PHE A CA 1
ATOM 659 C C . PHE A 1 83 ? -0.065 0.109 -0.823 1.00 97.50 83 PHE A C 1
ATOM 661 O O . PHE A 1 83 ? -0.935 0.963 -0.632 1.00 97.50 83 PHE A O 1
ATOM 668 N N . VAL A 1 84 ? 0.120 -0.931 -0.012 1.00 97.88 84 VAL A N 1
ATOM 669 C CA . VAL A 1 84 ? -0.709 -1.189 1.166 1.00 97.88 84 VAL A CA 1
ATOM 670 C C . VAL A 1 84 ? 0.046 -0.850 2.443 1.00 97.88 84 VAL A C 1
ATOM 672 O O . VAL A 1 84 ? 1.177 -1.292 2.638 1.00 97.88 84 VAL A O 1
ATOM 675 N N . GLU A 1 85 ? -0.616 -0.091 3.313 1.00 97.31 85 GLU A N 1
ATOM 676 C CA . GLU A 1 85 ? -0.208 0.161 4.693 1.00 97.31 85 GLU A CA 1
ATOM 677 C C . GLU A 1 85 ? -1.219 -0.472 5.665 1.00 97.31 85 GLU A C 1
ATOM 679 O O . GLU A 1 85 ? -2.438 -0.338 5.513 1.00 97.31 85 GLU A O 1
ATOM 684 N N . ALA A 1 86 ? -0.711 -1.159 6.682 1.00 96.50 86 ALA A N 1
ATOM 685 C CA . ALA A 1 86 ? -1.459 -1.866 7.704 1.00 96.50 86 ALA A CA 1
ATOM 686 C C . ALA A 1 86 ? -1.346 -1.133 9.048 1.00 96.50 86 ALA A C 1
ATOM 688 O O . ALA A 1 86 ? -0.263 -0.885 9.578 1.00 96.50 86 ALA A O 1
ATOM 689 N N . LYS A 1 87 ? -2.487 -0.801 9.654 1.00 96.00 87 LYS A N 1
ATOM 690 C CA . LYS A 1 87 ? -2.562 -0.165 10.974 1.00 96.00 87 LYS A CA 1
ATOM 691 C C . LYS A 1 87 ? -3.338 -1.042 11.943 1.00 96.00 87 LYS A C 1
ATOM 693 O O . LYS A 1 87 ? -4.561 -0.970 12.048 1.00 96.00 87 LYS A O 1
ATOM 698 N N . TYR A 1 88 ? -2.601 -1.849 12.703 1.00 95.56 88 TYR A N 1
ATOM 699 C CA . TYR A 1 88 ? -3.173 -2.570 13.833 1.00 95.56 88 TYR A CA 1
ATOM 700 C C . TYR A 1 88 ? -3.289 -1.633 15.044 1.00 95.56 88 TYR A C 1
ATOM 702 O O . TYR A 1 88 ? -2.330 -1.421 15.787 1.00 95.56 88 TYR A O 1
ATOM 710 N N . LEU A 1 89 ? -4.480 -1.080 15.251 1.00 93.44 89 LEU A N 1
ATOM 711 C CA . LEU A 1 89 ? -4.828 -0.207 16.373 1.00 93.44 89 LEU A CA 1
ATOM 712 C C . LEU A 1 89 ? -6.070 -0.765 17.081 1.00 93.44 89 LEU A C 1
ATOM 714 O O . LEU A 1 89 ? -6.961 -1.320 16.440 1.00 93.44 89 LEU A O 1
ATOM 718 N N . THR A 1 90 ? -6.138 -0.649 18.409 1.00 91.12 90 THR A N 1
ATOM 719 C CA . THR A 1 90 ? -7.239 -1.238 19.198 1.00 91.12 90 THR A CA 1
ATOM 720 C C . THR A 1 90 ? -8.275 -0.227 19.664 1.00 91.12 90 THR A C 1
ATOM 722 O O . THR A 1 90 ? -9.446 -0.566 19.757 1.00 91.12 90 THR A O 1
ATOM 725 N N . THR A 1 91 ? -7.854 0.992 19.996 1.00 91.75 91 THR A N 1
ATOM 726 C CA . THR A 1 91 ? -8.717 1.984 20.663 1.00 91.75 91 THR A CA 1
ATOM 727 C C . THR A 1 91 ? -8.860 3.275 19.879 1.00 91.75 91 THR A C 1
ATOM 729 O O . THR A 1 91 ? -9.893 3.927 19.965 1.00 91.75 91 THR A O 1
ATOM 732 N N . THR A 1 92 ? -7.832 3.653 19.123 1.00 95.00 92 THR A N 1
ATOM 733 C CA . THR A 1 92 ? -7.782 4.947 18.443 1.00 95.00 92 THR A CA 1
ATOM 734 C C . THR A 1 92 ? -7.926 4.732 16.942 1.00 95.00 92 THR A C 1
ATOM 736 O O . THR A 1 92 ? -7.186 3.906 16.397 1.00 95.00 92 THR A O 1
ATOM 739 N N . PRO A 1 93 ? -8.850 5.431 16.262 1.00 97.19 93 PRO A N 1
ATOM 740 C CA . PRO A 1 93 ? -8.952 5.363 14.811 1.00 97.19 93 PRO A CA 1
ATOM 741 C C . PRO A 1 93 ? -7.711 5.970 14.149 1.00 97.19 93 PRO A C 1
ATOM 743 O O . PRO A 1 93 ? -7.013 6.803 14.734 1.00 97.19 93 PRO A O 1
ATOM 746 N N . VAL A 1 94 ? -7.448 5.578 12.903 1.00 97.69 94 VAL A N 1
ATOM 747 C CA . VAL A 1 94 ? -6.416 6.225 12.087 1.00 97.69 94 VAL A CA 1
ATOM 748 C C . VAL A 1 94 ? -6.826 7.673 11.826 1.00 97.69 94 VAL A C 1
ATOM 750 O O . VAL A 1 94 ? -7.919 7.942 11.328 1.00 97.69 94 VAL A O 1
ATOM 753 N N . GLY A 1 95 ? -5.944 8.604 12.185 1.00 97.88 95 GLY A N 1
ATOM 754 C CA . GLY A 1 95 ? -6.184 10.035 12.051 1.00 97.88 95 GLY A CA 1
ATOM 755 C C . GLY A 1 95 ? -5.657 10.626 10.745 1.00 97.88 95 GLY A C 1
ATOM 756 O O . GLY A 1 95 ? -4.863 10.025 10.016 1.00 97.88 95 GLY A O 1
ATOM 757 N N . LEU A 1 96 ? -6.050 11.875 10.507 1.00 97.62 96 LEU A N 1
ATOM 758 C CA . LEU A 1 96 ? -5.649 12.681 9.355 1.00 97.62 96 LEU A CA 1
ATOM 759 C C . LEU A 1 96 ? -4.12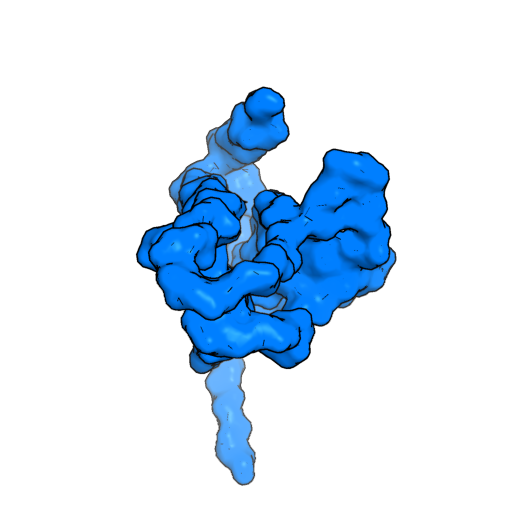5 12.723 9.082 1.00 97.62 96 LEU A C 1
ATOM 761 O O . LEU A 1 96 ? -3.753 12.649 7.909 1.00 97.62 96 LEU A O 1
ATOM 765 N N . PRO A 1 97 ? -3.219 12.803 10.085 1.00 97.88 97 PRO A N 1
ATOM 766 C CA . PRO A 1 97 ? -1.779 12.828 9.815 1.00 97.88 97 PRO A CA 1
ATOM 767 C C . PRO A 1 97 ? -1.276 11.593 9.060 1.00 97.88 97 PRO A C 1
ATOM 769 O O . PRO A 1 97 ? -0.449 11.722 8.161 1.00 97.88 97 PRO A O 1
ATOM 772 N N . THR A 1 98 ? -1.805 10.407 9.377 1.00 97.06 98 THR A N 1
ATOM 773 C CA . THR A 1 98 ? -1.421 9.154 8.713 1.00 97.06 98 THR A CA 1
ATOM 774 C C . THR A 1 98 ? -1.861 9.151 7.252 1.00 97.06 98 THR A C 1
ATOM 776 O O . THR A 1 98 ? -1.055 8.864 6.373 1.00 97.06 98 THR A O 1
ATOM 779 N N . VAL A 1 99 ? -3.104 9.555 6.971 1.00 97.12 99 VAL A N 1
ATOM 780 C CA . VAL A 1 99 ? -3.622 9.614 5.594 1.00 97.12 99 VAL A CA 1
ATOM 781 C C . VAL A 1 99 ? -2.875 10.657 4.755 1.00 97.12 99 VAL A C 1
ATOM 783 O O . VAL A 1 99 ? -2.522 10.387 3.609 1.00 97.12 99 VAL A O 1
ATOM 786 N N . ARG A 1 100 ? -2.557 11.827 5.329 1.00 96.56 100 ARG A N 1
ATOM 787 C CA . ARG A 1 100 ? -1.736 12.857 4.665 1.00 96.56 100 ARG A CA 1
ATOM 788 C C . ARG A 1 100 ? -0.330 12.364 4.345 1.00 96.56 100 ARG A C 1
ATOM 790 O O . ARG A 1 100 ? 0.167 12.625 3.253 1.00 96.56 100 ARG A O 1
ATOM 797 N N . ASN A 1 101 ? 0.294 11.644 5.276 1.00 96.94 101 ASN A N 1
ATOM 798 C CA . ASN A 1 101 ? 1.590 11.027 5.032 1.00 96.94 101 ASN A CA 1
ATOM 799 C C . ASN A 1 101 ? 1.510 10.028 3.870 1.00 96.94 101 ASN A C 1
ATOM 801 O O . ASN A 1 101 ? 2.297 10.129 2.934 1.00 96.94 101 ASN A O 1
ATOM 805 N N . GLY A 1 102 ? 0.514 9.135 3.880 1.00 95.94 102 GLY A N 1
ATOM 806 C CA . GLY A 1 102 ? 0.278 8.187 2.789 1.00 95.94 102 GLY A CA 1
ATOM 807 C C . GLY A 1 102 ? 0.095 8.863 1.426 1.00 95.94 102 GLY A C 1
ATOM 808 O O . GLY A 1 102 ? 0.684 8.434 0.434 1.00 95.94 102 GLY A O 1
ATOM 809 N N . HIS A 1 103 ? -0.638 9.981 1.381 1.00 95.69 103 HIS A N 1
ATOM 810 C CA . HIS A 1 103 ? -0.775 10.799 0.172 1.00 95.69 103 HIS A CA 1
ATOM 811 C C . HIS A 1 103 ? 0.573 11.376 -0.308 1.00 95.69 103 HIS A C 1
ATOM 813 O O . HIS A 1 103 ? 0.875 11.349 -1.499 1.00 95.69 103 HIS A O 1
ATOM 819 N N . GLY A 1 104 ? 1.417 11.867 0.605 1.00 95.69 104 GLY A N 1
ATOM 820 C CA . GLY A 1 104 ? 2.764 12.338 0.266 1.00 95.69 104 GLY A CA 1
ATOM 821 C C . GLY A 1 104 ? 3.667 11.225 -0.276 1.00 95.69 104 GLY A C 1
ATOM 822 O O . GLY A 1 104 ? 4.345 11.419 -1.283 1.00 95.69 104 GLY A O 1
ATOM 823 N N . VAL A 1 105 ? 3.622 10.042 0.346 1.00 96.56 105 VAL A N 1
ATOM 824 C CA . VAL A 1 105 ? 4.370 8.851 -0.088 1.00 96.56 105 VAL A CA 1
ATOM 825 C C . VAL A 1 105 ? 3.980 8.454 -1.508 1.00 96.56 105 VAL A C 1
ATOM 827 O O . VAL A 1 105 ? 4.847 8.315 -2.368 1.00 96.56 105 VAL A O 1
ATOM 830 N N . ILE A 1 106 ? 2.682 8.303 -1.791 1.00 95.31 106 ILE A N 1
ATOM 831 C CA . ILE A 1 106 ? 2.237 7.851 -3.114 1.00 95.31 106 ILE A CA 1
ATOM 832 C C . ILE A 1 106 ? 2.509 8.884 -4.210 1.00 95.31 106 ILE A C 1
ATOM 834 O O . ILE A 1 106 ? 2.758 8.514 -5.359 1.00 95.31 106 ILE A O 1
ATOM 838 N N . HIS A 1 107 ? 2.499 10.171 -3.859 1.00 94.38 107 HIS A N 1
ATOM 839 C CA . HIS A 1 107 ? 2.903 11.242 -4.759 1.00 94.38 107 HIS A CA 1
ATOM 840 C C . HIS A 1 107 ? 4.401 11.150 -5.084 1.00 94.38 107 HIS A C 1
ATOM 842 O O . HIS A 1 107 ? 4.763 11.096 -6.256 1.00 94.38 107 HIS A O 1
ATOM 848 N N . ASP A 1 108 ? 5.268 11.027 -4.071 1.00 94.69 108 ASP A N 1
ATOM 849 C CA . ASP A 1 108 ? 6.719 10.883 -4.266 1.00 94.69 108 ASP A CA 1
ATOM 850 C C . ASP A 1 108 ? 7.084 9.620 -5.067 1.00 94.69 108 ASP A C 1
ATOM 852 O O . ASP A 1 108 ? 7.952 9.667 -5.940 1.00 94.69 108 ASP A O 1
ATOM 856 N N . VAL A 1 109 ? 6.402 8.495 -4.815 1.00 93.75 109 VAL A N 1
ATOM 857 C CA . VAL A 1 109 ? 6.586 7.239 -5.563 1.00 93.75 109 VAL A CA 1
ATOM 858 C C . VAL A 1 109 ? 6.205 7.402 -7.035 1.00 93.75 109 VAL A C 1
ATOM 860 O O . VAL A 1 109 ? 6.999 7.067 -7.912 1.00 93.75 109 VAL A O 1
ATOM 863 N N . ASN A 1 110 ? 5.029 7.964 -7.329 1.00 92.12 110 ASN A N 1
ATOM 864 C CA . ASN A 1 110 ? 4.597 8.164 -8.716 1.00 92.12 110 ASN A CA 1
ATOM 865 C C . ASN A 1 110 ? 5.456 9.200 -9.465 1.00 92.12 110 ASN A C 1
ATOM 867 O O . ASN A 1 110 ? 5.645 9.075 -10.675 1.00 92.12 110 ASN A O 1
ATOM 871 N N . GLU A 1 111 ? 6.015 10.198 -8.775 1.00 88.50 111 GLU A N 1
ATOM 872 C CA . GLU A 1 111 ? 6.963 11.147 -9.373 1.00 88.50 111 GLU A CA 1
ATOM 873 C C . GLU A 1 111 ? 8.358 10.544 -9.592 1.00 88.50 111 GLU A C 1
ATOM 875 O O . GLU A 1 111 ? 9.061 10.937 -10.528 1.00 88.50 111 GLU A O 1
ATOM 880 N N . GLY A 1 112 ? 8.758 9.576 -8.759 1.00 76.12 112 GLY A N 1
ATOM 881 C CA . GLY A 1 112 ? 10.063 8.910 -8.825 1.00 76.12 112 GLY A CA 1
ATOM 882 C C . GLY A 1 112 ? 10.321 8.182 -10.139 1.00 76.12 112 GLY A C 1
ATOM 883 O O . GLY A 1 112 ? 11.466 8.071 -10.576 1.00 76.12 112 GLY A O 1
ATOM 884 N N . GLU A 1 113 ? 9.257 7.770 -10.824 1.00 62.56 113 GLU A N 1
ATOM 885 C CA . GLU A 1 113 ? 9.328 7.143 -12.145 1.00 62.56 113 GLU A CA 1
ATOM 886 C C . GLU A 1 113 ? 9.717 8.117 -13.275 1.00 62.56 113 GLU A C 1
ATOM 888 O O . GLU A 1 113 ? 10.062 7.679 -14.371 1.00 62.56 113 GLU A O 1
ATOM 893 N N . THR A 1 114 ? 9.686 9.436 -13.038 1.00 52.12 114 THR A N 1
ATOM 894 C CA . THR A 1 114 ? 9.975 10.454 -14.069 1.00 52.12 114 THR A CA 1
ATOM 895 C C . THR A 1 114 ? 11.457 10.851 -14.117 1.00 52.12 114 THR A C 1
ATOM 897 O O . THR A 1 114 ? 11.980 11.175 -15.183 1.00 52.12 114 THR A O 1
ATOM 900 N N . THR A 1 115 ? 12.170 10.819 -12.986 1.00 48.56 115 THR A N 1
ATOM 901 C CA . THR A 1 115 ? 13.529 11.393 -12.860 1.00 48.56 115 THR A CA 1
ATOM 902 C C . THR A 1 115 ? 14.648 10.459 -13.333 1.00 48.56 115 THR A C 1
ATOM 904 O O . THR A 1 115 ? 15.777 10.893 -13.531 1.00 48.56 115 THR A O 1
ATOM 907 N N . THR A 1 116 ? 14.358 9.184 -13.580 1.00 48.75 116 THR A N 1
ATOM 908 C CA . THR A 1 116 ? 15.340 8.195 -14.054 1.00 48.75 116 THR A CA 1
ATOM 909 C C . THR A 1 116 ? 15.705 8.345 -15.539 1.00 48.75 116 THR A C 1
ATOM 911 O O . THR A 1 116 ? 16.608 7.681 -16.026 1.00 48.75 116 THR A O 1
ATOM 914 N N . LEU A 1 117 ? 15.080 9.264 -16.281 1.00 48.00 117 LEU A N 1
ATOM 915 C CA . LEU A 1 117 ? 15.388 9.505 -17.699 1.00 48.00 117 LEU A CA 1
ATOM 916 C C . LEU A 1 117 ? 16.680 10.311 -17.947 1.00 48.00 117 LEU A C 1
ATOM 918 O O . LEU A 1 117 ? 17.077 10.469 -19.098 1.00 48.00 117 LEU A O 1
ATOM 922 N N . THR A 1 118 ? 17.332 10.843 -16.908 1.00 47.44 118 THR A N 1
ATOM 923 C CA . THR A 1 118 ? 18.473 11.770 -17.051 1.00 47.44 118 THR A CA 1
ATOM 924 C C . THR A 1 118 ? 19.856 11.123 -16.948 1.00 47.44 118 THR A C 1
ATOM 926 O O . THR A 1 118 ? 20.850 11.835 -17.098 1.00 47.44 118 THR A O 1
ATOM 929 N N . ALA A 1 119 ? 19.978 9.803 -16.740 1.00 49.03 119 ALA A N 1
ATOM 930 C CA . ALA A 1 119 ? 21.301 9.174 -16.799 1.00 49.03 119 ALA A CA 1
ATOM 931 C C . ALA A 1 119 ? 21.758 9.023 -18.265 1.00 49.03 119 ALA A C 1
ATOM 933 O O . ALA A 1 119 ? 21.040 8.418 -19.071 1.00 49.03 119 ALA A O 1
ATOM 934 N N . PRO A 1 120 ? 22.948 9.524 -18.638 1.00 40.78 120 PRO A N 1
ATOM 935 C CA . PRO A 1 120 ? 23.446 9.399 -20.001 1.00 40.78 120 PRO A CA 1
ATOM 936 C C . PRO A 1 120 ? 23.722 7.927 -20.348 1.00 40.78 120 PRO A C 1
ATOM 938 O O . PRO A 1 120 ? 24.476 7.254 -19.650 1.00 40.78 120 PRO A O 1
ATOM 941 N N . GLY A 1 121 ? 23.162 7.435 -21.459 1.00 48.00 121 GLY A N 1
ATOM 942 C CA . GLY A 1 121 ? 23.760 6.315 -22.199 1.00 48.00 121 GLY A CA 1
ATOM 943 C C . GLY A 1 121 ? 23.116 4.926 -22.125 1.00 48.00 121 GLY A C 1
ATOM 944 O O . GLY A 1 121 ? 23.702 4.004 -22.682 1.00 48.00 121 GLY A O 1
ATOM 945 N N . THR A 1 122 ? 21.929 4.716 -21.543 1.00 47.28 122 THR A N 1
ATOM 946 C CA . THR A 1 122 ? 21.230 3.417 -21.706 1.00 47.28 122 THR A CA 1
ATOM 947 C C . THR A 1 122 ? 19.746 3.598 -22.016 1.00 47.28 122 THR A C 1
ATOM 949 O O . THR A 1 122 ? 18.913 3.787 -21.141 1.00 47.28 122 THR A O 1
ATOM 952 N N . GLY A 1 123 ? 19.408 3.545 -23.306 1.00 47.47 123 GLY A N 1
ATOM 953 C CA . GLY A 1 123 ? 18.048 3.673 -23.835 1.00 47.47 123 GLY A CA 1
ATOM 954 C C . GLY A 1 123 ? 17.154 2.458 -23.577 1.00 47.47 123 GLY A C 1
ATOM 955 O O . GLY A 1 123 ? 16.555 1.942 -24.517 1.00 47.47 123 GLY A O 1
ATOM 956 N N . ARG A 1 124 ? 17.056 1.978 -22.330 1.00 53.88 124 ARG A N 1
ATOM 957 C CA . ARG A 1 124 ? 16.038 0.988 -21.958 1.00 53.88 124 ARG A CA 1
ATOM 958 C C . ARG A 1 124 ? 14.862 1.711 -21.298 1.00 53.88 124 ARG A C 1
ATOM 960 O O . ARG A 1 124 ? 15.044 2.284 -20.226 1.00 53.88 124 ARG A O 1
ATOM 967 N N . PRO A 1 125 ? 13.660 1.690 -21.896 1.00 56.09 125 PRO A N 1
ATOM 968 C CA . PRO A 1 125 ? 12.461 2.146 -21.211 1.00 56.09 125 PRO A CA 1
ATOM 969 C C . PRO A 1 125 ? 12.266 1.298 -19.951 1.00 56.09 125 PRO A C 1
ATOM 971 O O . PRO A 1 125 ? 12.059 0.087 -20.045 1.00 56.09 125 PRO A O 1
ATOM 974 N N . ARG A 1 126 ? 12.376 1.919 -18.775 1.00 67.31 126 ARG A N 1
ATOM 975 C CA . ARG A 1 126 ? 11.995 1.295 -17.505 1.00 67.31 126 ARG A CA 1
ATOM 976 C C . ARG A 1 126 ? 10.502 0.988 -17.538 1.00 67.31 126 ARG A C 1
ATOM 978 O O . ARG A 1 126 ? 9.720 1.787 -18.066 1.00 67.31 126 ARG A O 1
ATOM 985 N N . THR A 1 127 ? 10.098 -0.143 -16.968 1.00 72.44 127 THR A N 1
ATOM 986 C CA . THR A 1 127 ? 8.669 -0.433 -16.822 1.00 72.44 127 THR A CA 1
ATOM 987 C C . THR A 1 127 ? 8.071 0.584 -15.858 1.00 72.44 127 THR A C 1
ATOM 989 O O . THR A 1 127 ? 8.508 0.681 -14.715 1.00 72.44 127 THR A O 1
ATOM 992 N N . ARG A 1 128 ? 7.096 1.365 -16.327 1.00 83.38 128 ARG A N 1
ATOM 993 C CA . ARG A 1 128 ? 6.402 2.358 -15.503 1.00 83.38 128 ARG A CA 1
ATOM 994 C C . ARG A 1 128 ? 5.181 1.728 -14.861 1.00 83.38 128 ARG A C 1
ATOM 996 O O . ARG A 1 128 ? 4.479 0.955 -15.508 1.00 83.38 128 ARG A O 1
ATOM 1003 N N . TYR A 1 129 ? 4.899 2.126 -13.630 1.00 89.94 129 TYR A N 1
ATOM 1004 C CA . TYR A 1 129 ? 3.741 1.664 -12.878 1.00 89.94 129 TYR A CA 1
ATOM 1005 C C . TYR A 1 129 ? 2.912 2.857 -12.425 1.00 89.94 129 TYR A C 1
ATOM 1007 O O . TYR A 1 129 ? 3.454 3.917 -12.114 1.00 89.94 129 TYR A O 1
ATOM 1015 N N . ARG A 1 130 ? 1.594 2.677 -12.357 1.00 92.81 130 ARG A N 1
ATOM 1016 C CA . ARG A 1 130 ? 0.722 3.593 -11.624 1.00 92.81 130 ARG A CA 1
ATOM 1017 C C . ARG A 1 130 ? 0.541 3.039 -10.221 1.00 92.81 130 ARG A C 1
ATOM 1019 O O . ARG A 1 130 ? -0.130 2.022 -10.046 1.00 92.81 130 ARG A O 1
ATOM 1026 N N . TYR A 1 131 ? 1.108 3.712 -9.230 1.00 94.62 131 TYR A N 1
ATOM 1027 C CA . TYR A 1 131 ? 0.912 3.334 -7.841 1.00 94.62 131 TYR A CA 1
ATOM 1028 C C . TYR A 1 131 ? -0.362 3.989 -7.295 1.00 94.62 131 TYR A C 1
ATOM 1030 O O . TYR A 1 131 ? -0.562 5.200 -7.406 1.00 94.62 131 TYR A O 1
ATOM 1038 N N . SER A 1 132 ? -1.224 3.171 -6.701 1.00 94.56 132 SER A N 1
ATOM 1039 C CA . SER A 1 132 ? -2.345 3.586 -5.853 1.00 94.56 132 SER A CA 1
ATOM 1040 C C . SER A 1 132 ? -2.022 3.254 -4.402 1.00 94.56 132 SER A C 1
ATOM 1042 O O . SER A 1 132 ? -1.241 2.341 -4.146 1.00 94.56 132 SER A O 1
ATOM 1044 N N . TYR A 1 133 ? -2.628 3.964 -3.455 1.00 95.56 133 TYR A N 1
ATOM 1045 C CA . TYR A 1 133 ? -2.369 3.782 -2.028 1.00 95.56 133 TYR A CA 1
ATOM 1046 C C . TYR A 1 133 ? -3.625 3.322 -1.294 1.00 95.56 133 TYR A C 1
ATOM 1048 O O . TYR A 1 133 ? -4.720 3.813 -1.580 1.00 95.56 133 TYR A O 1
ATOM 1056 N N . ALA A 1 134 ? -3.470 2.400 -0.347 1.00 96.12 134 ALA A N 1
ATOM 1057 C CA . ALA A 1 134 ? -4.539 1.963 0.539 1.00 96.12 134 ALA A CA 1
ATOM 1058 C C . ALA A 1 134 ? -4.020 1.768 1.964 1.00 96.12 134 ALA A C 1
ATOM 1060 O O . ALA A 1 134 ? -2.975 1.159 2.176 1.00 96.12 134 ALA A O 1
ATOM 1061 N N . ILE A 1 135 ? -4.801 2.240 2.934 1.00 97.44 135 ILE A N 1
ATOM 1062 C CA . ILE A 1 135 ? -4.568 1.991 4.355 1.00 97.44 135 ILE A CA 1
ATOM 1063 C C . ILE A 1 135 ? -5.668 1.055 4.839 1.00 97.44 135 ILE A C 1
ATOM 1065 O O . ILE A 1 135 ? -6.848 1.308 4.593 1.00 97.44 135 ILE A O 1
ATOM 1069 N N . PHE A 1 136 ? -5.292 0.008 5.562 1.00 97.12 136 PHE A N 1
ATOM 1070 C CA . PHE A 1 136 ? -6.222 -0.870 6.263 1.00 97.12 136 PHE A CA 1
ATOM 1071 C C . PHE A 1 136 ? -6.026 -0.709 7.765 1.00 97.12 136 PHE A C 1
ATOM 1073 O O . PHE A 1 136 ? -4.900 -0.685 8.254 1.00 97.12 136 PHE A O 1
ATOM 1080 N N . SER A 1 137 ? -7.127 -0.597 8.504 1.00 96.75 137 SER A N 1
ATOM 1081 C CA . SER A 1 137 ? -7.110 -0.344 9.945 1.00 96.75 137 SER A CA 1
ATOM 1082 C C . SER A 1 137 ? -8.052 -1.288 10.677 1.00 96.75 137 SER A C 1
ATOM 1084 O O . SER A 1 137 ? -9.182 -1.496 10.239 1.00 96.75 137 SER A O 1
ATOM 1086 N N . THR A 1 138 ? -7.618 -1.807 11.827 1.00 97.00 138 THR A N 1
ATOM 1087 C CA . THR A 1 138 ? -8.474 -2.606 12.723 1.00 97.00 138 THR A CA 1
ATOM 1088 C C . THR A 1 138 ? -9.365 -1.760 13.633 1.00 97.00 138 THR A C 1
ATOM 1090 O O . THR A 1 138 ? -10.265 -2.305 14.265 1.00 97.00 138 THR A O 1
ATOM 1093 N N . SER A 1 139 ? -9.138 -0.445 13.711 1.00 96.38 139 SER A N 1
ATOM 1094 C CA . SER A 1 139 ? -9.926 0.496 14.527 1.00 96.38 139 SER A CA 1
ATOM 1095 C C . SER A 1 139 ? -10.713 1.520 13.701 1.00 96.38 139 SER A C 1
ATOM 1097 O O . SER A 1 139 ? -11.316 2.432 14.263 1.00 96.38 139 SER A O 1
ATOM 1099 N N . GLY A 1 140 ? -10.699 1.400 12.370 1.00 96.94 140 GLY A N 1
ATOM 1100 C CA . GLY A 1 140 ? -11.320 2.370 11.468 1.00 96.94 140 GLY A CA 1
ATOM 1101 C C . GLY A 1 140 ? -10.521 3.672 11.314 1.00 96.94 140 GLY A C 1
ATOM 1102 O O . GLY A 1 140 ? -9.314 3.718 11.576 1.00 96.94 140 GLY A O 1
ATOM 1103 N N . PHE A 1 141 ? -11.208 4.719 10.850 1.00 98.19 141 PHE A N 1
ATOM 1104 C CA . PHE A 1 141 ? -10.647 6.019 10.455 1.00 98.19 141 PHE A CA 1
ATOM 1105 C C . PHE A 1 141 ? -11.467 7.165 11.048 1.00 98.19 141 PHE A C 1
ATOM 1107 O O . PHE A 1 141 ? -12.693 7.058 11.111 1.00 98.19 141 PHE A O 1
ATOM 1114 N N . SER A 1 142 ? -10.817 8.266 11.439 1.00 98.19 142 SER A N 1
ATOM 1115 C CA . SER A 1 142 ? -11.535 9.471 11.875 1.00 98.19 142 SER A CA 1
ATOM 1116 C C . SER A 1 142 ? -12.306 10.104 10.705 1.00 98.19 142 SER A C 1
ATOM 1118 O O . SER A 1 142 ? -11.898 9.919 9.553 1.00 98.19 142 SER A O 1
ATOM 1120 N N . PRO A 1 143 ? -13.396 10.851 10.956 1.00 98.00 143 PRO A N 1
ATOM 1121 C CA . PRO A 1 143 ? -14.155 11.514 9.894 1.00 98.00 143 PRO A CA 1
ATOM 1122 C C . PRO A 1 143 ? -13.276 12.393 8.996 1.00 98.00 143 PRO A C 1
ATOM 1124 O O . PRO A 1 143 ? -13.299 12.256 7.780 1.00 98.00 143 PRO A O 1
ATOM 1127 N N . GLU A 1 144 ? -12.381 13.187 9.585 1.00 97.69 144 GLU A N 1
ATOM 1128 C CA . GLU A 1 144 ? -11.491 14.090 8.844 1.00 97.69 144 GLU A CA 1
ATOM 1129 C C . GLU A 1 144 ? -10.498 13.324 7.961 1.00 97.69 144 GLU A C 1
ATOM 1131 O O . GLU A 1 144 ? -10.099 13.791 6.893 1.00 97.69 144 GLU A O 1
ATOM 1136 N N . ALA A 1 145 ? -10.073 12.139 8.410 1.00 97.44 145 ALA A N 1
ATOM 1137 C CA . ALA A 1 145 ? -9.205 11.257 7.645 1.00 97.44 145 ALA A CA 1
ATOM 1138 C C . ALA A 1 145 ? -9.938 10.681 6.421 1.00 97.44 145 ALA A C 1
ATOM 1140 O O . ALA A 1 145 ? -9.354 10.609 5.338 1.00 97.44 145 ALA A O 1
ATOM 1141 N N . GLN A 1 146 ? -11.214 10.309 6.584 1.00 96.62 146 GLN A N 1
ATOM 1142 C CA . GLN A 1 146 ? -12.072 9.830 5.497 1.00 96.62 146 GLN A CA 1
ATOM 1143 C C . GLN A 1 146 ? -12.361 10.950 4.490 1.00 96.62 146 GLN A C 1
ATOM 1145 O O . GLN A 1 146 ? -12.148 10.754 3.294 1.00 96.62 146 GLN A O 1
ATOM 1150 N N . ASP A 1 147 ? -12.750 12.134 4.968 1.00 96.94 147 ASP A N 1
ATOM 1151 C CA . ASP A 1 147 ? -13.030 13.304 4.130 1.00 96.94 147 ASP A CA 1
ATOM 1152 C C . ASP A 1 147 ? -11.813 13.684 3.280 1.00 96.94 147 ASP A C 1
ATOM 1154 O O . ASP A 1 147 ? -11.921 13.884 2.069 1.00 96.94 147 ASP A O 1
ATOM 1158 N N . TYR A 1 148 ? -10.621 13.710 3.887 1.00 96.19 148 TYR A N 1
ATOM 1159 C CA . TYR A 1 148 ? -9.383 13.987 3.160 1.00 96.19 148 TYR A CA 1
ATOM 1160 C C . TYR A 1 148 ? -9.059 12.906 2.115 1.00 96.19 148 TYR A C 1
ATOM 1162 O O . TYR A 1 148 ? -8.646 13.230 0.998 1.00 96.19 148 TYR A O 1
ATOM 1170 N N . ALA A 1 149 ? -9.254 11.623 2.442 1.00 94.31 149 ALA A N 1
ATOM 1171 C CA . ALA A 1 149 ? -9.030 10.525 1.501 1.00 94.31 149 ALA A CA 1
ATOM 1172 C C . ALA A 1 149 ? -9.986 10.590 0.297 1.00 94.31 149 ALA A C 1
ATOM 1174 O O . ALA A 1 149 ? -9.574 10.332 -0.833 1.00 94.31 149 ALA A O 1
ATOM 1175 N N . LEU A 1 150 ? -11.249 10.964 0.521 1.00 93.75 150 LEU A N 1
ATOM 1176 C CA . LEU A 1 150 ? -12.236 11.132 -0.546 1.00 93.75 150 LEU A CA 1
ATOM 1177 C C . LEU A 1 150 ? -11.909 12.341 -1.427 1.00 93.75 150 LEU A C 1
ATOM 1179 O O . LEU A 1 150 ? -11.930 12.221 -2.652 1.00 93.75 150 LEU A O 1
ATOM 1183 N N . ALA A 1 151 ? -11.543 13.472 -0.818 1.00 93.00 151 ALA A N 1
ATOM 1184 C CA . ALA A 1 151 ? -11.199 14.697 -1.536 1.00 93.00 151 ALA A CA 1
ATOM 1185 C C . ALA A 1 151 ? -9.942 14.550 -2.410 1.00 93.00 151 ALA A C 1
ATOM 1187 O O . ALA A 1 151 ? -9.866 15.133 -3.484 1.00 93.00 151 ALA A O 1
ATOM 1188 N N . THR A 1 152 ? -8.960 13.755 -1.978 1.00 85.19 152 THR A N 1
ATOM 1189 C CA . THR A 1 152 ? -7.706 13.544 -2.728 1.00 85.19 152 THR A CA 1
ATOM 1190 C C . THR A 1 152 ? -7.791 12.438 -3.784 1.00 85.19 152 THR A C 1
ATOM 1192 O O . THR A 1 152 ? -6.908 12.329 -4.634 1.00 85.19 152 THR A O 1
ATOM 1195 N N . ARG A 1 153 ? -8.854 11.622 -3.777 1.00 70.38 153 ARG A N 1
ATOM 1196 C CA . ARG A 1 153 ? -9.072 10.547 -4.761 1.00 70.38 153 ARG A CA 1
ATOM 1197 C C . ARG A 1 153 ? -9.642 11.041 -6.097 1.00 70.38 153 ARG A C 1
ATOM 1199 O O . ARG A 1 153 ? -9.509 10.325 -7.087 1.00 70.38 153 ARG A O 1
ATOM 1206 N N . TYR A 1 154 ? -10.240 12.232 -6.126 1.00 34.69 154 TYR A N 1
ATOM 1207 C CA . TYR A 1 154 ? -10.791 12.876 -7.322 1.00 34.69 154 TYR A CA 1
ATOM 1208 C C . TYR A 1 154 ? -9.959 14.109 -7.728 1.00 34.69 154 TYR A C 1
ATOM 1210 O O . TYR A 1 154 ? -10.301 15.221 -7.328 1.00 34.69 154 TYR A O 1
ATOM 1218 N N . PRO A 1 155 ? -8.867 13.950 -8.493 1.00 38.31 155 PRO A N 1
ATOM 1219 C CA . PRO A 1 155 ? -8.379 14.992 -9.388 1.00 38.31 155 PRO A CA 1
ATOM 1220 C C . PRO A 1 155 ? -9.095 14.952 -10.746 1.00 38.31 155 PRO A C 1
ATOM 1222 O O . PRO A 1 155 ? -9.359 13.834 -11.253 1.00 38.31 155 PRO A O 1
#

Secondary structure (DSSP, 8-state):
-------HHHHHHHHHHHHHHHHHHHTTEEEP-GGG--PPTTS--EEEETTEEEEE-SS-EEEESEEEEESSPPTTSPPEEEEEEEE--SSSPBPHHHHHHHHHHHHHHHHHTTGGGGSTT----PPP-EEEEEEEESS-B-HHHHHHHHHHH--

Radius of gyration: 16.82 Å; chains: 1; bounding box: 38×36×45 Å

Foldseek 3Di:
DPDDDDDPVVVLQLVQLVVVCVVLVVVQWDWDDQVVQPDDPPQRQWDADPVGIWGDFQVDTHHASIKTWHNDAPPPHATEIEGEAEAEDDADAAEQVVLVVQVVVLVRRLRRLVPVPPDPDDPDNDRHYRYDYDYDYPHHHDPVSVVVNVVVVPD

pLDDT: mean 87.05, std 16.08, range [34.69, 98.19]

Sequence (155 aa):
MAGKVIGKGPLRGYLLEEVLAWLLRSSGFEVLTVDDDKDKEPWKVLKEDKNGLLVRGRGAWHQVDALGQFRYVPPFSLPVRLFVEAKYLTTTPVGLPTVRNGHGVIHDVNEGETTTLTAPGTGRPRTRYRYSYAIFSTSGFSPEAQDYALATRYP